Protein AF-A9L136-F1 (afdb_monomer)

Foldseek 3Di:
DFPLVLVLCCQVVVKWKWDDPDVQKTKTKTWDPDDDPAAQEDPVRCVVVVRPDSTWIWIFMWGQDPVGIDTDCVVPVDTDTHHDDPVRRPDPDMDID

Nearest PDB structures (foldseek):
  6rxt-assembly1_UQ  TM=4.236E-01  e=3.751E+00  Thermochaetoides thermophila
  3mlq-assembly2_B  TM=2.245E-01  e=7.649E+00  Thermus aquaticus

Organism: Shewanella baltica (strain OS195) (NCBI:txid399599)

Secondary structure (DSSP, 8-state):
--HHHHHHHHHHHT-EEEEEEETTEEEEEEEE-S--SS-SB-HHHHHHTT-----EEEEEEEEEETTEEEE-TTT-SSPEEP-B-HHHHT----EE-

Solvent-accessible surface area (backbone atoms only — not comparable to full-atom values): 5699 Å² total; per-residue (Å²): 134,51,41,63,57,54,50,47,48,16,57,76,69,72,27,38,37,34,37,71,78,51,95,54,32,26,35,42,37,34,60,47,91,70,98,62,99,62,60,19,55,50,70,67,58,29,64,76,68,70,51,82,74,79,60,32,32,36,32,44,54,24,41,52,54,100,92,46,78,42,75,44,50,93,82,42,90,62,78,39,82,40,70,64,48,77,70,53,51,69,43,85,68,64,47,82,87

Mean predicted aligned error: 6.93 Å

Structure (mmCIF, N/CA/C/O backbone):
data_AF-A9L136-F1
#
_entry.id   AF-A9L136-F1
#
loop_
_atom_site.group_PDB
_at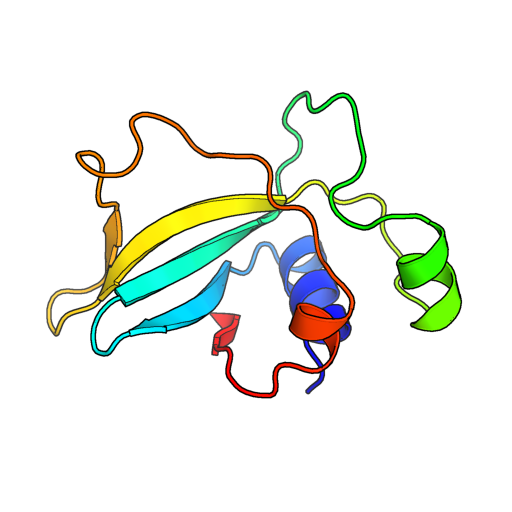om_site.id
_atom_site.type_symbol
_atom_site.label_atom_id
_atom_site.label_alt_id
_atom_site.label_comp_id
_atom_site.label_asym_id
_atom_site.label_entity_id
_atom_site.label_seq_id
_atom_site.pdbx_PDB_ins_code
_atom_site.Cartn_x
_atom_site.Cartn_y
_atom_site.Cartn_z
_atom_site.occupancy
_atom_site.B_iso_or_equiv
_atom_site.auth_seq_id
_atom_site.auth_comp_id
_atom_site.auth_asym_id
_atom_site.auth_atom_id
_atom_site.pdbx_PDB_model_num
ATOM 1 N N . MET A 1 1 ? -9.224 -0.493 -13.725 1.00 72.94 1 MET A N 1
ATOM 2 C CA . MET A 1 1 ? -7.788 -0.126 -13.700 1.00 72.94 1 MET A CA 1
ATOM 3 C C . MET A 1 1 ? -7.023 -1.277 -13.049 1.00 72.94 1 MET A C 1
ATOM 5 O O . MET A 1 1 ? -7.667 -2.027 -12.326 1.00 72.94 1 MET A O 1
ATOM 9 N N . LYS A 1 2 ? -5.721 -1.465 -13.318 1.00 78.94 2 LYS A N 1
ATOM 10 C CA . LYS A 1 2 ? -4.872 -2.434 -12.584 1.00 78.94 2 LYS A CA 1
ATOM 11 C C . LYS A 1 2 ? -4.072 -1.738 -11.476 1.00 78.94 2 LYS A C 1
ATOM 13 O O . LYS A 1 2 ? -3.732 -0.564 -11.635 1.00 78.94 2 LYS A O 1
ATOM 18 N N . LEU A 1 3 ? -3.736 -2.444 -10.391 1.00 79.56 3 LEU A N 1
ATOM 19 C CA . LEU A 1 3 ? -3.042 -1.855 -9.236 1.00 79.56 3 LEU A CA 1
ATOM 20 C C . LEU A 1 3 ? -1.741 -1.113 -9.612 1.00 79.56 3 LEU A C 1
ATOM 22 O O . LEU A 1 3 ? -1.561 0.006 -9.141 1.00 79.56 3 LEU A O 1
ATOM 26 N N . PRO A 1 4 ? -0.885 -1.610 -10.527 1.00 77.44 4 PRO A N 1
ATOM 27 C CA . PRO A 1 4 ? 0.279 -0.851 -10.988 1.00 77.44 4 PRO A CA 1
ATOM 28 C C . PRO A 1 4 ? -0.030 0.528 -11.581 1.00 77.44 4 PRO A C 1
ATOM 30 O O . PRO A 1 4 ? 0.679 1.495 -11.315 1.00 77.44 4 PRO A O 1
ATOM 33 N N . GLN A 1 5 ? -1.113 0.638 -12.355 1.00 77.88 5 GLN A N 1
ATOM 34 C CA . GLN A 1 5 ? -1.544 1.910 -12.940 1.00 77.88 5 GLN A CA 1
ATOM 35 C C . GLN A 1 5 ? -2.033 2.859 -11.843 1.00 77.88 5 GLN A C 1
ATOM 37 O O . GLN A 1 5 ? -1.688 4.035 -11.843 1.00 77.88 5 GLN A O 1
ATOM 42 N N . ALA A 1 6 ? -2.771 2.325 -10.867 1.00 81.31 6 ALA A N 1
ATOM 43 C CA . ALA A 1 6 ? -3.223 3.078 -9.703 1.00 81.31 6 ALA A CA 1
ATOM 44 C C . ALA A 1 6 ? -2.051 3.617 -8.871 1.00 81.31 6 ALA A C 1
ATOM 46 O O . ALA A 1 6 ? -2.068 4.775 -8.464 1.00 81.31 6 ALA A O 1
ATOM 47 N N . LEU A 1 7 ? -1.018 2.799 -8.656 1.00 77.94 7 LEU A N 1
ATOM 48 C CA . LEU A 1 7 ? 0.189 3.186 -7.925 1.00 77.94 7 LEU A CA 1
ATOM 49 C C . LEU A 1 7 ? 1.015 4.227 -8.687 1.00 77.94 7 LEU A C 1
ATOM 51 O O . LEU A 1 7 ? 1.472 5.192 -8.082 1.00 77.94 7 LEU A O 1
ATOM 55 N N . SER A 1 8 ? 1.150 4.086 -10.008 1.00 76.75 8 SER A N 1
ATOM 56 C CA . SER A 1 8 ? 1.819 5.083 -10.855 1.00 76.75 8 SER A CA 1
ATOM 57 C C . SER A 1 8 ? 1.085 6.433 -10.837 1.00 76.75 8 SER A C 1
ATOM 59 O O . SER A 1 8 ? 1.707 7.489 -10.686 1.00 76.75 8 SER A O 1
ATOM 61 N N . MET A 1 9 ? -0.252 6.413 -10.887 1.00 77.12 9 MET A N 1
ATOM 62 C CA . MET A 1 9 ? -1.072 7.614 -10.705 1.00 77.12 9 MET A CA 1
ATOM 63 C C . MET A 1 9 ? -0.910 8.203 -9.302 1.00 77.12 9 MET A C 1
ATOM 65 O O . MET A 1 9 ? -0.781 9.418 -9.161 1.00 77.12 9 MET A O 1
ATOM 69 N N . ALA A 1 10 ? -0.875 7.361 -8.267 1.00 77.56 10 ALA A N 1
ATOM 70 C CA . ALA A 1 10 ? -0.675 7.799 -6.891 1.00 77.56 10 ALA A CA 1
ATOM 71 C C . ALA A 1 10 ? 0.688 8.456 -6.671 1.00 77.56 10 ALA A C 1
ATOM 73 O O . ALA A 1 10 ? 0.762 9.485 -6.001 1.00 77.56 10 ALA A O 1
ATOM 74 N N . ALA A 1 11 ? 1.745 7.929 -7.284 1.00 74.25 11 ALA A N 1
ATOM 75 C CA . ALA A 1 11 ? 3.063 8.546 -7.257 1.00 74.25 11 ALA A CA 1
ATOM 76 C C . ALA A 1 11 ? 3.092 9.898 -7.986 1.00 74.25 11 ALA A C 1
ATOM 78 O O . ALA A 1 11 ? 3.599 10.884 -7.452 1.00 74.25 11 ALA A O 1
ATOM 79 N N . THR A 1 12 ? 2.484 9.967 -9.172 1.00 77.81 12 THR A N 1
ATOM 80 C CA . THR A 1 12 ? 2.498 11.171 -10.019 1.00 77.81 12 THR A CA 1
ATOM 81 C C . THR A 1 12 ? 1.653 12.304 -9.431 1.00 77.81 12 THR A C 1
ATOM 83 O O . THR A 1 12 ? 2.055 13.467 -9.447 1.00 77.81 12 THR A O 1
ATOM 86 N N . HIS A 1 13 ? 0.486 11.973 -8.876 1.00 77.69 13 HIS A N 1
ATOM 87 C CA . HIS A 1 13 ? -0.515 12.942 -8.419 1.00 77.69 13 HIS A CA 1
ATOM 88 C C . HIS A 1 13 ? -0.636 13.037 -6.891 1.00 77.69 13 HIS A C 1
ATOM 90 O O . HIS A 1 13 ? -1.520 13.728 -6.392 1.00 77.69 13 HIS A O 1
ATOM 96 N N . LYS A 1 14 ? 0.255 12.374 -6.138 1.00 71.62 14 LYS A N 1
ATOM 97 C CA . LYS A 1 14 ? 0.226 12.290 -4.663 1.00 71.62 14 LYS A CA 1
ATOM 98 C C . LYS A 1 14 ? -1.104 11.756 -4.106 1.00 71.62 14 LYS A C 1
ATOM 100 O O . LYS A 1 14 ? -1.554 12.188 -3.044 1.00 71.62 14 LYS A O 1
ATOM 105 N N . LEU A 1 15 ? -1.723 10.822 -4.825 1.00 76.94 15 LEU A N 1
ATOM 106 C CA . LEU A 1 15 ? -2.968 10.174 -4.403 1.00 76.94 15 LEU A CA 1
ATOM 107 C C . LEU A 1 15 ? -2.683 9.090 -3.362 1.00 76.94 15 LEU A C 1
ATOM 109 O O . LEU A 1 15 ? -1.550 8.644 -3.168 1.00 76.94 15 LEU A O 1
ATOM 113 N N . THR A 1 16 ? -3.737 8.659 -2.683 1.00 79.75 16 THR A N 1
ATOM 114 C CA . THR A 1 16 ? -3.717 7.532 -1.756 1.00 79.75 16 THR A CA 1
ATOM 115 C C . THR A 1 16 ? -4.409 6.331 -2.380 1.00 79.75 16 THR A C 1
ATOM 117 O O . THR A 1 16 ? -5.516 6.447 -2.900 1.00 79.75 16 THR A O 1
ATOM 120 N N . VAL A 1 17 ? -3.804 5.151 -2.261 1.00 84.31 17 VAL A N 1
ATOM 121 C CA . VAL A 1 17 ? -4.477 3.893 -2.600 1.00 84.31 17 VAL A CA 1
ATOM 122 C C . VAL A 1 17 ? -4.957 3.227 -1.313 1.00 84.31 17 VAL A C 1
ATOM 124 O O . VAL A 1 17 ? -4.214 3.153 -0.338 1.00 84.31 17 VAL A O 1
ATOM 127 N N . LEU A 1 18 ? -6.206 2.764 -1.290 1.00 82.56 18 LEU A N 1
ATOM 128 C CA . LEU A 1 18 ? -6.771 1.966 -0.205 1.00 82.56 18 LEU A CA 1
ATOM 129 C C . LEU A 1 18 ? -6.962 0.526 -0.673 1.00 82.56 18 LEU A C 1
ATOM 131 O O . LEU A 1 18 ? -7.732 0.274 -1.601 1.00 82.56 18 LEU A O 1
ATOM 135 N N . LEU A 1 19 ? -6.307 -0.414 0.001 1.00 82.69 19 LEU A N 1
ATOM 136 C CA . LEU A 1 19 ? -6.507 -1.846 -0.216 1.00 82.69 19 LEU A CA 1
ATOM 137 C C . LEU A 1 19 ? -7.423 -2.393 0.891 1.00 82.69 19 LEU A C 1
ATOM 139 O O . LEU A 1 19 ? -7.062 -2.285 2.064 1.00 82.69 19 LEU A O 1
ATOM 143 N N . PRO A 1 20 ? -8.604 -2.948 0.581 1.00 78.25 20 PRO A N 1
ATOM 144 C CA . PRO A 1 20 ? -9.476 -3.550 1.582 1.00 78.25 20 PRO A CA 1
ATOM 145 C C . PRO A 1 20 ? -8.823 -4.808 2.171 1.00 78.25 20 PRO A C 1
ATOM 147 O O . PRO A 1 20 ? -8.392 -5.688 1.432 1.00 78.25 20 PRO A O 1
ATOM 150 N N . ILE A 1 21 ? -8.778 -4.902 3.503 1.00 77.44 21 ILE A N 1
ATOM 151 C CA . ILE A 1 21 ? -8.302 -6.103 4.217 1.00 77.44 21 ILE A CA 1
ATOM 152 C C . ILE A 1 21 ? -9.495 -6.892 4.764 1.00 77.44 21 ILE A C 1
ATOM 154 O O . ILE A 1 21 ? -9.581 -8.107 4.629 1.00 77.44 21 ILE A O 1
ATOM 158 N N . LYS A 1 22 ? -10.421 -6.177 5.410 1.00 74.19 22 LYS A N 1
ATOM 159 C CA . LYS A 1 22 ? -11.679 -6.684 5.969 1.00 74.19 22 LYS A CA 1
ATOM 160 C C . LYS A 1 22 ? -12.691 -5.541 6.021 1.00 74.19 22 LYS A C 1
ATOM 162 O O . LYS A 1 22 ? -12.320 -4.379 5.871 1.00 74.19 22 LYS A O 1
ATOM 167 N N . MET A 1 23 ? -13.966 -5.845 6.246 1.00 76.19 23 MET A N 1
ATOM 168 C CA . MET A 1 23 ? -15.020 -4.826 6.271 1.00 76.19 23 MET A CA 1
ATOM 169 C C . MET A 1 23 ? -14.701 -3.711 7.283 1.00 76.19 23 MET A C 1
ATOM 171 O O . MET A 1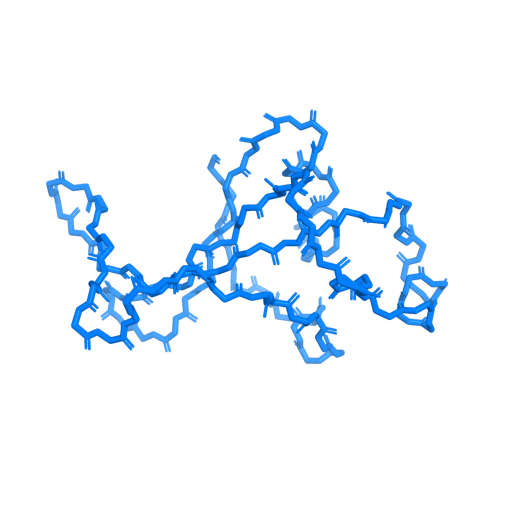 23 ? -14.507 -3.990 8.463 1.00 76.19 23 MET A O 1
ATOM 175 N N . GLY A 1 24 ? -14.615 -2.465 6.804 1.00 70.50 24 GLY A N 1
ATOM 176 C CA . GLY A 1 24 ? -14.270 -1.283 7.608 1.00 70.50 24 GLY A CA 1
ATOM 177 C C . GLY A 1 24 ? -12.769 -1.009 7.785 1.00 70.50 24 GLY A C 1
ATOM 178 O O . GLY A 1 24 ? -12.419 0.038 8.323 1.00 70.50 24 GLY A O 1
ATOM 179 N N . PHE A 1 25 ? -11.876 -1.889 7.309 1.00 77.25 25 PHE A N 1
ATOM 180 C CA . PHE A 1 25 ? -10.424 -1.760 7.486 1.00 77.25 25 PHE A CA 1
ATOM 181 C C . PHE A 1 25 ? -9.667 -1.859 6.161 1.00 77.25 25 PHE A C 1
ATOM 183 O O . PHE A 1 25 ? -9.862 -2.787 5.369 1.00 77.25 25 PHE A O 1
ATOM 190 N N . PHE A 1 26 ? -8.740 -0.928 5.962 1.00 81.94 26 PHE A N 1
ATOM 191 C CA . PHE A 1 26 ? -7.983 -0.780 4.725 1.00 81.94 26 PHE A CA 1
ATOM 192 C C . PHE A 1 26 ? -6.492 -0.595 5.014 1.00 81.94 26 PHE A C 1
ATOM 194 O O . PHE A 1 26 ? -6.126 -0.035 6.045 1.00 81.94 26 PHE A O 1
ATOM 201 N N . LEU A 1 27 ? -5.627 -1.004 4.087 1.00 80.50 27 LEU A N 1
ATOM 202 C CA . LEU A 1 27 ? -4.255 -0.506 4.013 1.00 80.50 27 LEU A CA 1
ATOM 203 C C . LEU A 1 27 ? -4.266 0.786 3.206 1.00 80.50 27 LEU A C 1
ATOM 205 O O . LEU A 1 27 ? -4.580 0.766 2.018 1.00 80.50 27 LEU A O 1
ATOM 209 N N . ILE A 1 28 ? -3.906 1.900 3.839 1.00 81.62 28 ILE A N 1
ATOM 210 C CA . ILE A 1 28 ? -3.476 3.089 3.104 1.00 81.62 28 ILE A CA 1
ATOM 211 C C . ILE A 1 28 ? -2.101 2.801 2.535 1.00 81.62 28 ILE A C 1
ATOM 213 O O . ILE A 1 28 ? -1.215 2.434 3.293 1.00 81.62 28 ILE A O 1
ATOM 217 N N . VAL A 1 29 ? -1.924 3.043 1.244 1.00 79.44 29 VAL A N 1
ATOM 218 C CA . VAL A 1 29 ? -0.643 3.050 0.547 1.00 79.44 29 VAL A CA 1
ATOM 219 C C . VAL A 1 29 ? -0.416 4.458 0.003 1.00 79.44 29 VAL A C 1
ATOM 221 O O . VAL A 1 29 ? -1.259 4.993 -0.723 1.00 79.44 29 VAL A O 1
ATOM 224 N N . ARG A 1 30 ? 0.716 5.072 0.359 1.00 76.19 30 ARG A N 1
ATOM 225 C CA . ARG A 1 30 ? 1.108 6.404 -0.129 1.00 76.19 30 ARG A CA 1
ATOM 226 C C . ARG A 1 30 ? 2.530 6.388 -0.676 1.00 76.19 30 ARG A C 1
ATOM 228 O O . ARG A 1 30 ? 3.390 5.714 -0.113 1.00 76.19 30 ARG A O 1
ATOM 235 N N . SER A 1 31 ? 2.764 7.136 -1.754 1.00 75.19 31 SER A N 1
ATOM 236 C CA . SER A 1 31 ? 4.119 7.375 -2.261 1.00 75.19 31 SER A CA 1
ATOM 237 C C . SER A 1 31 ? 4.885 8.266 -1.283 1.00 75.19 31 SER A C 1
ATOM 239 O O . SER A 1 31 ? 4.335 9.220 -0.724 1.00 75.19 31 SER A O 1
ATOM 241 N N . THR A 1 32 ? 6.154 7.948 -1.063 1.00 73.56 32 THR A N 1
ATOM 242 C CA . THR A 1 32 ? 7.033 8.665 -0.147 1.00 73.56 32 THR A CA 1
ATOM 243 C C . THR A 1 32 ? 8.434 8.805 -0.723 1.00 73.56 32 THR A C 1
ATOM 245 O O . THR A 1 32 ? 8.910 7.971 -1.487 1.00 73.56 32 THR A O 1
ATOM 248 N N . LYS A 1 33 ? 9.108 9.890 -0.334 1.00 65.75 33 LYS A N 1
ATOM 249 C CA . LYS A 1 33 ? 10.514 10.162 -0.673 1.00 65.75 33 LYS A CA 1
ATOM 250 C C . LYS A 1 33 ? 11.473 9.807 0.476 1.00 65.75 33 LYS A C 1
ATOM 252 O O . LYS A 1 33 ? 12.634 10.198 0.436 1.00 65.75 33 LYS A O 1
ATOM 257 N N . GLY A 1 34 ? 10.973 9.148 1.528 1.00 62.09 34 GLY A N 1
ATOM 258 C CA . GLY A 1 34 ? 11.739 8.806 2.732 1.00 62.09 34 GLY A CA 1
ATOM 259 C C . GLY A 1 34 ? 12.850 7.772 2.488 1.00 62.09 34 GLY A C 1
ATOM 260 O O . GLY A 1 34 ? 12.822 7.084 1.475 1.00 62.09 34 GLY A O 1
ATOM 261 N N . PRO A 1 35 ? 13.836 7.645 3.394 1.00 54.53 35 PRO A N 1
ATOM 262 C CA . PRO A 1 35 ? 14.999 6.787 3.196 1.00 54.53 35 PRO A CA 1
ATOM 263 C C . PRO A 1 35 ? 14.641 5.314 3.424 1.00 54.53 35 PRO A C 1
ATOM 265 O O . PRO A 1 35 ? 14.764 4.804 4.537 1.00 54.53 35 PRO A O 1
ATOM 268 N N . TYR A 1 36 ? 14.222 4.613 2.373 1.00 63.31 36 TYR A N 1
ATOM 269 C CA . TYR A 1 36 ? 14.170 3.153 2.382 1.00 63.31 36 TYR A CA 1
ATOM 270 C C . TYR A 1 36 ? 15.276 2.605 1.481 1.00 63.31 36 TYR A C 1
ATOM 272 O O . TYR A 1 36 ? 15.499 3.074 0.370 1.00 63.31 36 TYR A O 1
ATOM 280 N N . SER A 1 37 ? 16.011 1.612 1.978 1.00 57.25 37 SER A N 1
ATOM 281 C CA . SER A 1 37 ? 17.197 1.054 1.313 1.00 57.25 37 SER A CA 1
ATOM 282 C C . SER A 1 37 ? 16.874 0.165 0.105 1.00 57.25 37 SER A C 1
ATOM 284 O O . SER A 1 37 ? 17.787 -0.304 -0.572 1.00 57.25 37 SER A O 1
ATOM 286 N N . LYS A 1 38 ? 15.588 -0.098 -0.159 1.00 64.00 38 LYS A N 1
ATOM 287 C CA . LYS A 1 38 ? 15.097 -0.996 -1.211 1.00 64.00 38 LYS A CA 1
ATOM 288 C C . LYS A 1 38 ? 13.866 -0.395 -1.898 1.00 64.00 38 LYS A C 1
ATOM 290 O O . LYS A 1 38 ? 13.110 0.307 -1.231 1.00 64.00 38 LYS A O 1
ATOM 295 N N . PRO A 1 39 ? 13.625 -0.683 -3.188 1.00 68.62 39 PRO A N 1
ATOM 296 C CA . PRO A 1 39 ? 12.396 -0.277 -3.864 1.00 68.62 39 PRO A CA 1
ATOM 297 C C . PRO A 1 39 ? 11.183 -1.069 -3.346 1.00 68.62 39 PRO A C 1
ATOM 299 O O . PRO A 1 39 ? 11.301 -2.239 -2.984 1.00 68.62 39 PRO A O 1
ATOM 302 N N . SER A 1 40 ? 10.006 -0.435 -3.341 1.00 76.75 40 SER A N 1
ATOM 303 C CA . SER A 1 40 ? 8.736 -1.061 -2.933 1.00 76.75 40 SER A CA 1
ATOM 304 C C . SER A 1 40 ? 8.167 -2.035 -3.965 1.00 76.75 40 SER A C 1
ATOM 306 O O . SER A 1 40 ? 7.335 -2.871 -3.633 1.00 76.75 40 SER A O 1
ATOM 308 N N . ILE A 1 41 ? 8.611 -1.961 -5.215 1.00 78.56 41 ILE A N 1
ATOM 309 C CA . ILE A 1 41 ? 8.286 -2.936 -6.258 1.00 78.56 41 ILE A CA 1
ATOM 310 C C . I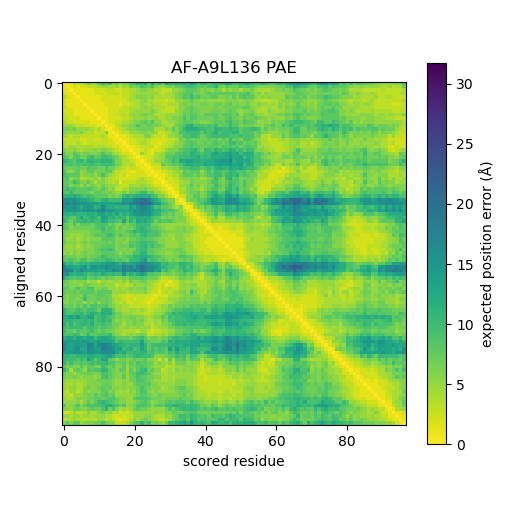LE A 1 41 ? 9.614 -3.509 -6.739 1.00 78.56 41 ILE A C 1
ATOM 312 O O . ILE A 1 41 ? 10.543 -2.754 -7.026 1.00 78.56 41 ILE A O 1
ATOM 316 N N . ASN A 1 42 ? 9.747 -4.836 -6.782 1.00 79.25 42 ASN A N 1
ATOM 317 C CA . ASN A 1 42 ? 10.984 -5.445 -7.264 1.00 79.25 42 ASN A CA 1
ATOM 318 C C . ASN A 1 42 ? 11.136 -5.252 -8.790 1.00 79.25 42 ASN A C 1
ATOM 320 O O . ASN A 1 42 ? 10.160 -5.032 -9.510 1.00 79.25 42 ASN A O 1
ATOM 324 N N . ALA A 1 43 ? 12.372 -5.332 -9.290 1.00 80.81 43 ALA A N 1
ATOM 325 C CA . ALA A 1 43 ? 12.672 -5.066 -10.700 1.00 80.81 43 ALA A CA 1
ATOM 326 C C . ALA A 1 43 ? 11.995 -6.051 -11.669 1.00 80.81 43 ALA A C 1
ATOM 328 O O . ALA A 1 43 ? 11.617 -5.665 -12.772 1.00 80.81 43 ALA A O 1
ATOM 329 N N . GLU A 1 44 ? 11.805 -7.305 -11.257 1.00 85.88 44 GLU A N 1
ATOM 330 C CA . GLU A 1 44 ? 11.149 -8.331 -12.070 1.00 85.88 44 GLU A CA 1
ATOM 331 C C . GLU A 1 44 ? 9.683 -7.976 -12.346 1.00 85.88 44 GLU A C 1
ATOM 333 O O . GLU A 1 44 ? 9.249 -7.969 -13.499 1.00 85.88 44 GLU A O 1
ATOM 338 N N . LEU A 1 45 ? 8.937 -7.596 -11.306 1.00 82.06 45 LEU A N 1
ATOM 339 C CA . LEU A 1 45 ? 7.548 -7.160 -11.424 1.00 82.06 45 LEU A CA 1
ATOM 340 C C . LEU A 1 45 ? 7.442 -5.835 -12.188 1.00 82.06 45 LEU A C 1
ATOM 342 O O . LEU A 1 45 ? 6.550 -5.691 -13.023 1.00 82.06 45 LEU A O 1
ATOM 346 N N . MET A 1 46 ? 8.363 -4.889 -11.965 1.00 79.31 46 MET A N 1
ATOM 347 C CA . MET A 1 46 ? 8.392 -3.641 -12.738 1.00 79.31 46 MET A CA 1
ATOM 348 C C . MET A 1 46 ? 8.547 -3.908 -14.238 1.00 79.31 46 MET A C 1
ATOM 350 O O . MET A 1 46 ? 7.762 -3.388 -15.030 1.00 79.31 46 MET A O 1
ATOM 354 N N . ASN A 1 47 ? 9.487 -4.775 -14.625 1.00 83.75 47 ASN A N 1
ATOM 355 C CA . ASN A 1 47 ? 9.704 -5.146 -16.023 1.00 83.75 47 ASN A CA 1
ATOM 356 C C . ASN A 1 47 ? 8.502 -5.899 -16.610 1.00 83.75 47 ASN A C 1
ATOM 358 O O . ASN A 1 47 ? 8.027 -5.560 -17.693 1.00 83.75 47 ASN A O 1
ATOM 362 N N . LYS A 1 48 ? 7.970 -6.891 -15.883 1.00 87.50 48 LYS A N 1
ATOM 363 C CA . LYS A 1 48 ? 6.841 -7.724 -16.329 1.00 87.50 48 LYS A CA 1
ATOM 364 C C . LYS A 1 48 ? 5.569 -6.913 -16.578 1.00 87.50 48 LYS A C 1
ATOM 366 O O . LYS A 1 48 ? 4.833 -7.201 -17.519 1.00 87.50 48 LYS A O 1
ATOM 371 N N . TYR A 1 49 ? 5.312 -5.906 -15.746 1.00 81.25 49 TYR A N 1
ATOM 372 C CA . TYR A 1 49 ? 4.089 -5.102 -15.798 1.00 81.25 49 TYR A CA 1
ATOM 373 C C . TYR A 1 49 ? 4.302 -3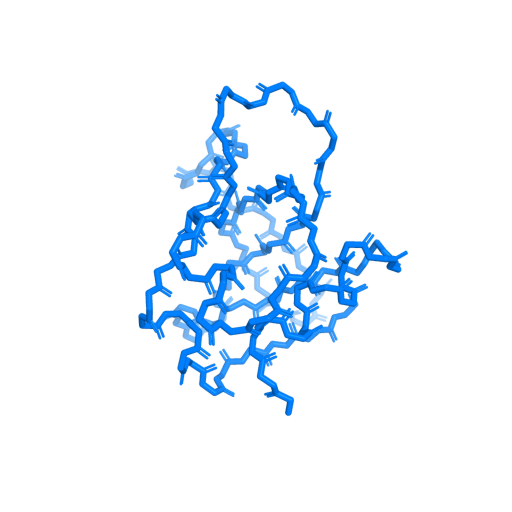.681 -16.334 1.00 81.25 49 TYR A C 1
ATOM 375 O O . TYR A 1 49 ? 3.382 -2.869 -16.250 1.00 81.25 49 TYR A O 1
ATOM 383 N N . GLN A 1 50 ? 5.480 -3.398 -16.907 1.00 79.31 50 GLN A N 1
ATOM 384 C CA . GLN A 1 50 ? 5.850 -2.102 -17.494 1.00 79.31 50 GLN A CA 1
ATOM 385 C C . GLN A 1 50 ? 5.591 -0.920 -16.542 1.00 79.31 50 GLN A C 1
ATOM 387 O O . GLN A 1 50 ? 5.027 0.108 -16.917 1.00 79.31 50 GLN A O 1
ATOM 392 N N . ILE A 1 51 ? 5.966 -1.093 -15.274 1.00 72.50 51 ILE A N 1
ATOM 393 C CA . ILE A 1 51 ? 5.772 -0.087 -14.229 1.00 72.50 51 ILE A CA 1
ATOM 394 C C . ILE A 1 51 ? 6.961 0.868 -14.258 1.00 72.50 51 ILE A C 1
ATOM 396 O O . ILE A 1 51 ? 8.077 0.490 -13.912 1.00 72.50 51 ILE A O 1
ATOM 400 N N . ASN A 1 52 ? 6.713 2.116 -14.649 1.00 66.81 52 ASN A N 1
ATOM 401 C CA . ASN A 1 52 ? 7.733 3.158 -14.673 1.00 66.81 52 ASN A CA 1
ATOM 402 C C . ASN A 1 52 ? 7.737 3.905 -13.331 1.00 66.81 52 ASN A C 1
ATOM 404 O O . ASN A 1 52 ? 6.824 4.683 -13.063 1.00 66.81 52 ASN A O 1
ATOM 408 N N . GLY A 1 53 ? 8.752 3.668 -12.495 1.00 62.94 53 GLY A N 1
ATOM 409 C CA . GLY A 1 53 ? 8.983 4.430 -11.262 1.00 62.94 53 GLY A CA 1
ATOM 410 C C . GLY A 1 53 ? 9.658 3.616 -10.157 1.00 62.94 53 GLY A C 1
ATOM 411 O O . GLY A 1 53 ? 9.273 2.483 -9.893 1.00 62.94 53 GLY A O 1
ATOM 412 N N . PHE A 1 54 ? 10.646 4.211 -9.480 1.00 63.62 54 PHE A N 1
ATOM 413 C CA . PHE A 1 54 ? 11.297 3.648 -8.283 1.00 63.62 54 PHE A CA 1
ATOM 414 C C . PHE A 1 54 ? 10.628 4.127 -6.987 1.00 63.62 54 PHE A C 1
ATOM 416 O O . PHE A 1 54 ? 11.289 4.281 -5.958 1.00 63.62 54 PHE A O 1
ATOM 423 N N . ASP A 1 55 ? 9.333 4.435 -7.036 1.00 66.50 55 ASP A N 1
ATOM 424 C CA . ASP A 1 55 ? 8.666 5.053 -5.901 1.00 66.50 55 ASP A CA 1
ATOM 425 C C . ASP A 1 55 ? 8.627 4.110 -4.702 1.00 66.50 55 ASP A C 1
ATOM 427 O O . ASP A 1 55 ? 8.304 2.921 -4.794 1.00 66.50 55 ASP A O 1
ATOM 431 N N . MET A 1 56 ? 8.986 4.670 -3.553 1.00 73.62 56 MET A N 1
ATOM 432 C CA . MET A 1 56 ? 8.829 4.000 -2.278 1.00 73.62 56 MET A CA 1
ATOM 433 C C . MET A 1 56 ? 7.399 4.226 -1.817 1.00 73.62 56 MET A C 1
ATOM 435 O O . MET A 1 56 ? 6.866 5.335 -1.892 1.00 73.62 56 MET A O 1
ATOM 439 N N . PHE A 1 57 ? 6.780 3.162 -1.334 1.00 75.12 57 PHE A N 1
ATOM 440 C CA . PHE A 1 57 ? 5.442 3.189 -0.787 1.00 75.12 57 PHE A CA 1
ATOM 441 C C . PHE A 1 57 ? 5.490 2.786 0.672 1.00 75.12 57 PHE A C 1
ATOM 443 O O . PHE A 1 57 ? 6.133 1.808 1.059 1.00 75.12 57 PHE A O 1
ATOM 450 N N . GLU A 1 58 ? 4.768 3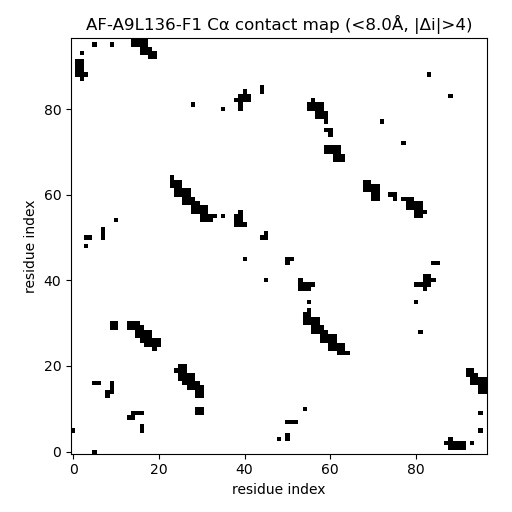.543 1.477 1.00 78.12 58 GLU A N 1
ATOM 451 C CA . GLU A 1 58 ? 4.562 3.222 2.876 1.00 78.12 58 GLU A CA 1
ATOM 452 C C . GLU A 1 58 ? 3.092 2.923 3.136 1.00 78.12 58 GLU A C 1
ATOM 454 O O . GLU A 1 58 ? 2.205 3.496 2.487 1.00 78.12 58 GLU A O 1
ATOM 459 N N . CYS A 1 59 ? 2.845 2.018 4.082 1.00 81.06 59 CYS A N 1
ATOM 460 C CA . CYS A 1 59 ? 1.507 1.584 4.426 1.00 81.06 59 CYS A CA 1
ATOM 461 C C . CYS A 1 59 ? 1.157 1.728 5.904 1.00 81.06 59 CYS A C 1
ATOM 463 O O . CYS A 1 59 ? 2.023 1.733 6.783 1.00 81.06 59 CYS A O 1
ATOM 465 N N . ASN A 1 60 ? -0.146 1.877 6.148 1.00 82.31 60 ASN A N 1
ATOM 466 C CA . ASN A 1 60 ? -0.747 1.813 7.472 1.00 82.31 60 ASN A CA 1
ATOM 467 C C . ASN A 1 60 ? -2.131 1.181 7.418 1.00 82.31 60 ASN A C 1
ATOM 469 O O . ASN A 1 60 ? -2.892 1.429 6.479 1.00 82.31 60 ASN A O 1
ATOM 473 N N . VAL A 1 61 ? -2.487 0.446 8.468 1.00 84.50 61 VAL A N 1
ATOM 474 C CA . VAL A 1 61 ? -3.872 0.012 8.659 1.00 84.50 61 VAL A CA 1
ATOM 475 C C . VAL A 1 61 ? -4.709 1.205 9.105 1.00 84.50 61 VAL A C 1
ATOM 477 O O . VAL A 1 61 ? -4.379 1.908 10.066 1.00 84.50 61 VAL A O 1
ATOM 480 N N . VAL A 1 62 ? -5.817 1.426 8.410 1.00 86.00 62 VAL A N 1
ATOM 481 C CA . VAL A 1 62 ? -6.807 2.434 8.766 1.00 86.00 62 VAL A CA 1
ATOM 482 C C . VAL A 1 62 ? -8.182 1.820 8.926 1.00 86.00 62 VAL A C 1
ATOM 484 O O . VAL A 1 62 ? -8.566 0.910 8.194 1.00 86.00 62 VAL A O 1
ATOM 487 N N . GLU A 1 63 ? -8.931 2.366 9.870 1.00 85.75 63 GLU A N 1
ATOM 488 C CA . GLU A 1 63 ? -10.369 2.181 9.968 1.00 85.75 63 GLU A CA 1
ATOM 489 C C . GLU A 1 63 ? -11.053 3.295 9.170 1.00 85.75 63 GLU A C 1
ATOM 491 O O . GLU A 1 63 ? -10.703 4.474 9.308 1.00 85.75 63 GLU A O 1
ATOM 496 N N . VAL A 1 64 ? -12.018 2.934 8.326 1.00 81.69 64 VAL A N 1
ATOM 497 C CA . VAL A 1 64 ? -12.837 3.889 7.572 1.00 81.69 64 VAL A CA 1
ATOM 498 C C . VAL A 1 64 ? -14.273 3.779 8.057 1.00 81.69 64 VAL A C 1
ATOM 500 O O . VAL A 1 64 ? -14.876 2.709 8.010 1.00 81.69 64 VAL A O 1
ATOM 503 N N . ASN A 1 65 ? -14.825 4.900 8.509 1.00 82.38 65 ASN A N 1
ATOM 504 C CA . ASN A 1 65 ? -16.205 5.006 8.960 1.00 82.38 65 ASN A CA 1
ATOM 505 C C . ASN A 1 65 ? -16.868 6.268 8.381 1.00 82.38 65 ASN A C 1
ATOM 507 O O . ASN A 1 65 ? -16.258 7.028 7.630 1.00 82.38 65 ASN A O 1
ATOM 511 N N . LEU A 1 66 ? -18.128 6.513 8.751 1.00 81.69 66 LEU A N 1
ATOM 512 C CA . LEU A 1 66 ? -18.906 7.665 8.270 1.00 81.69 66 LEU A CA 1
ATOM 513 C C . LEU A 1 66 ? -18.288 9.032 8.622 1.00 81.69 66 LEU A C 1
ATOM 515 O O . LEU A 1 66 ? -18.644 10.035 8.016 1.00 81.69 66 LEU A O 1
ATOM 519 N N . LYS A 1 67 ? -17.370 9.089 9.595 1.00 82.44 67 LYS A N 1
ATOM 520 C CA . LYS A 1 67 ? -16.669 10.312 10.013 1.00 82.44 67 LYS A CA 1
ATOM 521 C C . LYS A 1 67 ? -15.329 10.506 9.291 1.00 82.44 67 LYS A C 1
ATOM 523 O O . LYS A 1 67 ? -14.658 11.507 9.528 1.00 82.44 67 LYS A O 1
ATOM 528 N N . GLY A 1 68 ? -14.927 9.567 8.432 1.00 79.38 68 GLY A N 1
ATOM 529 C CA . GLY A 1 68 ? -13.679 9.605 7.674 1.00 79.38 68 GLY A CA 1
ATOM 530 C C . GLY A 1 68 ? -12.749 8.433 7.991 1.00 79.38 68 GLY A C 1
ATOM 531 O O . GLY A 1 68 ? -13.187 7.340 8.343 1.00 79.38 68 GLY A O 1
ATOM 532 N N . ARG A 1 69 ? -11.439 8.657 7.831 1.00 85.12 69 ARG A N 1
ATOM 533 C CA . ARG A 1 69 ? -10.394 7.634 8.007 1.00 85.12 69 ARG A CA 1
ATOM 534 C C . ARG A 1 69 ? -9.559 7.888 9.260 1.00 85.12 69 ARG A C 1
ATOM 536 O O . ARG A 1 69 ? -9.120 9.016 9.485 1.00 85.12 69 ARG A O 1
ATOM 543 N N . LYS A 1 70 ? -9.277 6.838 10.034 1.00 85.75 70 LYS A N 1
ATOM 544 C CA . LYS A 1 70 ? -8.434 6.881 11.238 1.00 85.75 70 LYS A CA 1
ATOM 545 C C . LYS A 1 70 ? -7.315 5.845 11.141 1.00 85.75 70 LYS A C 1
ATOM 547 O O . LYS A 1 70 ? -7.582 4.663 10.962 1.00 85.75 70 LYS A O 1
ATOM 552 N N . VAL A 1 71 ? -6.064 6.284 11.294 1.00 84.12 71 VAL A N 1
ATOM 553 C CA . VAL A 1 71 ? -4.903 5.378 11.376 1.00 84.12 71 VAL A CA 1
ATOM 554 C C . VAL A 1 71 ? -4.932 4.617 12.697 1.00 84.12 71 VAL A C 1
ATOM 556 O O . VAL A 1 71 ? -5.068 5.225 13.762 1.00 84.12 71 VAL A O 1
ATOM 559 N N . ILE A 1 72 ? -4.786 3.295 12.628 1.00 82.38 72 ILE A N 1
ATOM 560 C CA . ILE A 1 72 ? -4.835 2.417 13.796 1.00 82.38 72 ILE A CA 1
ATOM 561 C C . ILE A 1 72 ? -3.430 2.274 14.380 1.00 82.38 72 ILE A C 1
ATOM 563 O O . ILE A 1 72 ? -2.710 1.317 14.106 1.00 82.38 72 ILE A O 1
ATOM 567 N N . LYS A 1 73 ? -3.042 3.250 15.206 1.00 72.12 73 LYS A N 1
ATOM 568 C CA . LYS A 1 73 ? -1.706 3.306 15.824 1.00 72.12 73 LYS A CA 1
ATOM 569 C C . LYS A 1 73 ? -1.396 2.115 16.734 1.00 72.12 73 LYS A C 1
ATOM 571 O O . LYS A 1 73 ? -0.245 1.729 16.856 1.00 72.12 73 LYS A O 1
ATOM 576 N N . GLU A 1 74 ? -2.422 1.536 17.352 1.00 71.44 74 GLU A N 1
ATOM 577 C CA . GLU A 1 74 ? -2.298 0.352 18.217 1.00 71.44 74 GLU A CA 1
ATOM 578 C C . GLU A 1 74 ? -1.816 -0.881 17.445 1.00 71.44 74 GLU A C 1
ATOM 580 O O . GLU A 1 74 ? -1.165 -1.752 18.009 1.00 71.44 74 GLU A O 1
ATOM 585 N N . VAL A 1 75 ? -2.120 -0.945 16.145 1.00 66.19 75 VAL A N 1
ATOM 586 C CA . VAL A 1 75 ? -1.670 -2.028 15.266 1.00 66.19 75 VAL A CA 1
ATOM 587 C C . VAL A 1 75 ? -0.283 -1.715 14.701 1.00 66.19 75 VAL A C 1
ATOM 589 O O . VAL A 1 75 ? 0.499 -2.637 14.480 1.00 66.19 75 VAL A O 1
ATOM 592 N N . GLN A 1 76 ? 0.041 -0.434 14.482 1.00 67.44 76 GLN A N 1
ATOM 593 C CA . GLN A 1 76 ? 1.320 0.019 13.928 1.00 67.44 76 GLN A CA 1
ATOM 594 C C . GLN A 1 76 ? 1.753 1.372 14.515 1.00 67.44 76 GLN A C 1
ATOM 596 O O . GLN A 1 76 ? 1.158 2.414 14.235 1.00 67.44 76 GLN A O 1
ATOM 601 N N . GLU A 1 77 ? 2.853 1.377 15.275 1.00 64.81 77 GLU A N 1
ATOM 602 C CA . GLU A 1 77 ? 3.429 2.608 15.844 1.00 64.81 77 GLU A CA 1
ATOM 603 C C . GLU A 1 77 ? 4.027 3.542 14.774 1.00 64.81 77 GLU A C 1
ATOM 605 O O . GLU A 1 77 ? 4.138 4.753 14.986 1.00 64.81 77 GLU A O 1
ATOM 610 N N . LYS A 1 78 ? 4.428 2.992 13.618 1.00 70.19 78 LYS A N 1
ATOM 611 C CA . LYS A 1 78 ? 5.080 3.708 12.510 1.00 70.19 78 LYS A CA 1
ATOM 612 C C . LYS A 1 78 ? 4.603 3.181 11.157 1.00 70.19 78 LYS A C 1
ATOM 614 O O . LYS A 1 78 ? 4.154 2.045 11.046 1.00 70.19 78 LYS A O 1
ATOM 619 N N . TRP A 1 79 ? 4.742 4.015 10.128 1.00 73.94 79 TRP A N 1
ATOM 620 C CA . TRP A 1 79 ? 4.545 3.613 8.736 1.00 73.94 79 TRP A CA 1
ATOM 621 C C . TRP A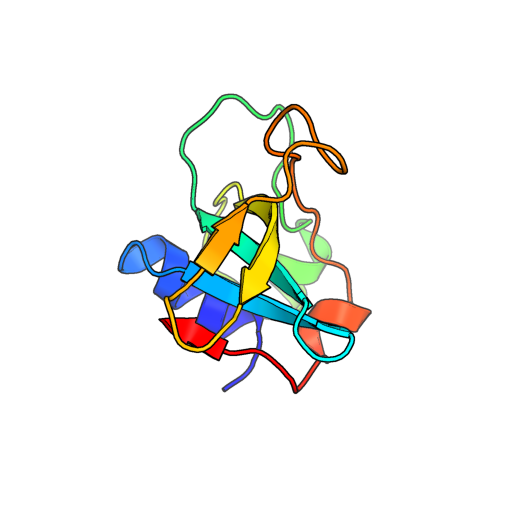 1 79 ? 5.555 2.530 8.347 1.00 73.94 79 TRP A C 1
ATOM 623 O O . TRP A 1 79 ? 6.746 2.667 8.630 1.00 73.94 79 TRP A O 1
ATOM 633 N N . LEU A 1 80 ? 5.073 1.459 7.716 1.00 74.88 80 LEU A N 1
ATOM 634 C CA . LEU A 1 80 ? 5.917 0.367 7.235 1.00 74.88 80 LEU A CA 1
ATOM 635 C C . LEU A 1 80 ? 6.176 0.519 5.744 1.00 74.88 80 LEU A C 1
ATOM 637 O O . LEU A 1 80 ? 5.308 0.974 5.001 1.00 74.88 80 LEU A O 1
ATOM 641 N N . GLN A 1 81 ? 7.348 0.082 5.294 1.00 76.88 81 GLN A N 1
ATOM 642 C CA . GLN A 1 81 ? 7.594 -0.069 3.869 1.00 76.88 81 GLN A CA 1
ATOM 643 C C . GLN A 1 81 ? 6.699 -1.179 3.313 1.00 76.88 81 GLN A C 1
ATOM 645 O O . GLN A 1 81 ? 6.702 -2.300 3.822 1.00 76.88 81 GLN A O 1
ATOM 650 N N . TRP A 1 82 ? 5.959 -0.876 2.250 1.00 78.81 82 TRP A N 1
ATOM 651 C CA . TRP A 1 82 ? 5.151 -1.867 1.552 1.00 78.81 82 TRP A CA 1
ATOM 652 C C . TRP A 1 82 ? 5.910 -2.417 0.348 1.00 78.81 82 TRP A C 1
ATOM 654 O O . TRP A 1 82 ? 6.457 -1.645 -0.443 1.00 78.81 82 TRP A O 1
ATOM 664 N N . ALA A 1 83 ? 5.947 -3.744 0.228 1.00 79.56 83 ALA A N 1
ATOM 665 C CA . ALA A 1 83 ? 6.501 -4.451 -0.917 1.00 79.56 83 ALA A CA 1
ATOM 666 C C . ALA A 1 83 ? 5.356 -5.054 -1.739 1.00 79.56 83 ALA A C 1
ATOM 668 O O . ALA A 1 83 ? 4.576 -5.844 -1.212 1.00 79.56 83 ALA A O 1
ATOM 669 N N . VAL A 1 84 ? 5.257 -4.684 -3.015 1.00 78.94 84 VAL A N 1
ATOM 670 C CA . VAL A 1 84 ? 4.253 -5.221 -3.939 1.00 78.94 84 VAL A CA 1
ATOM 671 C C . VAL A 1 84 ? 4.627 -6.647 -4.325 1.00 78.94 84 VAL A C 1
ATOM 673 O O . VAL A 1 84 ? 5.736 -6.902 -4.798 1.00 78.94 84 VAL A O 1
ATOM 676 N N . THR A 1 85 ? 3.680 -7.564 -4.162 1.00 82.56 85 THR A N 1
ATOM 677 C CA . THR A 1 85 ? 3.775 -8.953 -4.617 1.00 82.56 85 THR A CA 1
ATOM 678 C C . THR A 1 85 ? 2.965 -9.174 -5.894 1.00 82.56 85 THR A C 1
ATOM 680 O O . THR A 1 85 ? 2.130 -8.356 -6.284 1.00 82.56 85 THR A O 1
ATOM 683 N N . GLU A 1 86 ? 3.170 -10.310 -6.557 1.00 83.06 86 GLU A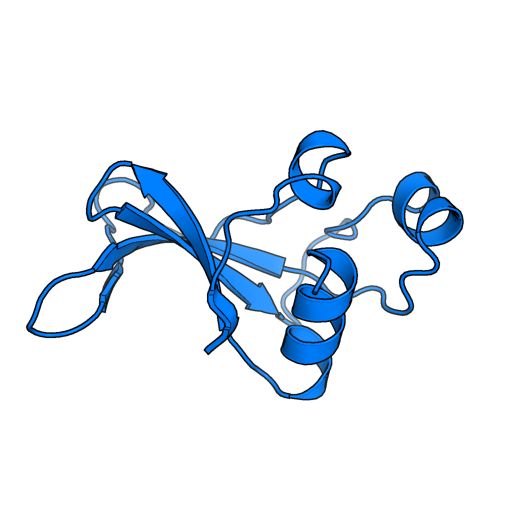 N 1
ATOM 684 C CA . GLU A 1 86 ? 2.401 -10.657 -7.756 1.00 83.06 86 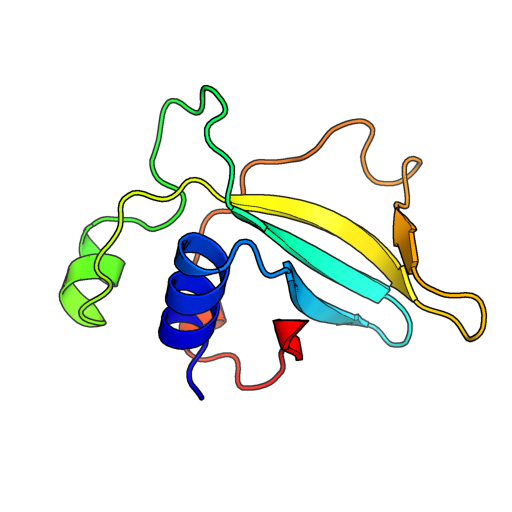GLU A CA 1
ATOM 685 C C . GLU A 1 86 ? 0.897 -10.831 -7.475 1.00 83.06 86 GLU A C 1
ATOM 687 O O . GLU A 1 86 ? 0.062 -10.459 -8.302 1.00 83.06 86 GLU A O 1
ATOM 692 N N . SER A 1 87 ? 0.526 -11.321 -6.287 1.00 81.31 87 SER A N 1
ATOM 693 C CA . SER A 1 87 ? -0.878 -11.390 -5.863 1.00 81.31 87 SER A CA 1
ATOM 694 C C . SER A 1 87 ? -1.525 -10.011 -5.750 1.00 81.31 87 SER A C 1
ATOM 696 O O . SER A 1 87 ? -2.689 -9.861 -6.117 1.00 81.31 87 SER A O 1
ATOM 698 N N . ASP A 1 88 ? -0.778 -8.993 -5.312 1.00 78.25 88 ASP A N 1
ATOM 699 C CA . ASP A 1 88 ? -1.300 -7.629 -5.194 1.00 78.25 88 ASP A CA 1
ATOM 700 C C . ASP A 1 88 ? -1.600 -7.038 -6.574 1.00 78.25 88 ASP A C 1
ATOM 702 O O . ASP A 1 88 ? -2.645 -6.429 -6.780 1.00 78.25 88 ASP A O 1
ATOM 706 N N . ILE A 1 89 ? -0.723 -7.266 -7.556 1.00 77.00 89 ILE A N 1
ATOM 707 C CA . ILE A 1 89 ? -0.893 -6.752 -8.926 1.00 77.00 89 ILE A CA 1
ATOM 708 C C . ILE A 1 89 ? -2.192 -7.249 -9.565 1.00 77.00 89 ILE A C 1
ATOM 710 O O . ILE A 1 89 ? -2.843 -6.514 -10.315 1.00 77.00 89 ILE A O 1
ATOM 714 N N . ASN A 1 90 ? -2.563 -8.488 -9.252 1.00 79.31 90 ASN A N 1
ATOM 715 C CA . ASN A 1 90 ? -3.773 -9.122 -9.754 1.00 79.31 90 ASN A CA 1
ATOM 716 C C . ASN A 1 90 ? -5.005 -8.836 -8.886 1.00 79.31 90 ASN A C 1
ATOM 718 O O . ASN A 1 90 ? -6.098 -9.259 -9.255 1.00 79.31 90 ASN A O 1
ATOM 722 N N . ASN A 1 91 ? -4.860 -8.118 -7.767 1.00 76.69 91 ASN A N 1
ATOM 723 C CA . ASN A 1 91 ? -5.974 -7.779 -6.893 1.00 76.69 91 ASN A CA 1
ATOM 724 C C . ASN A 1 91 ? -6.897 -6.752 -7.582 1.00 76.69 91 ASN A C 1
ATOM 726 O O . ASN A 1 91 ? -6.474 -5.620 -7.842 1.00 76.69 91 ASN A O 1
ATOM 730 N N . PRO A 1 92 ? -8.162 -7.107 -7.880 1.00 75.12 92 PRO A N 1
ATOM 731 C CA . PRO A 1 92 ? -9.090 -6.198 -8.543 1.00 75.12 92 PRO A CA 1
ATOM 732 C C . PRO A 1 92 ? -9.780 -5.237 -7.563 1.00 75.12 92 PRO A C 1
ATOM 734 O O . PRO A 1 92 ? -10.518 -4.351 -7.991 1.00 75.12 92 PRO A O 1
ATOM 737 N N . HIS A 1 93 ? -9.573 -5.409 -6.256 1.00 79.50 93 HIS A N 1
ATOM 738 C CA . HIS A 1 93 ? -10.273 -4.675 -5.213 1.00 79.50 93 HIS A CA 1
ATOM 739 C C . HIS A 1 93 ? -9.338 -3.668 -4.556 1.00 79.50 93 HIS A C 1
ATOM 741 O O . HIS A 1 93 ? -8.577 -3.999 -3.654 1.00 79.50 93 HIS A O 1
ATOM 747 N N . TYR A 1 94 ? -9.413 -2.418 -4.999 1.00 78.00 94 TYR A N 1
ATOM 748 C CA . TYR A 1 94 ? -8.742 -1.289 -4.365 1.00 78.00 94 TYR A CA 1
ATOM 749 C C . TYR A 1 94 ? -9.449 0.018 -4.736 1.00 78.00 94 TYR A C 1
ATOM 751 O O . TYR A 1 94 ? -10.164 0.095 -5.736 1.00 78.00 94 TYR A O 1
ATOM 759 N N . LEU A 1 95 ? -9.246 1.056 -3.928 1.00 77.88 95 LEU A N 1
ATOM 760 C CA . LEU A 1 95 ? -9.766 2.402 -4.172 1.00 77.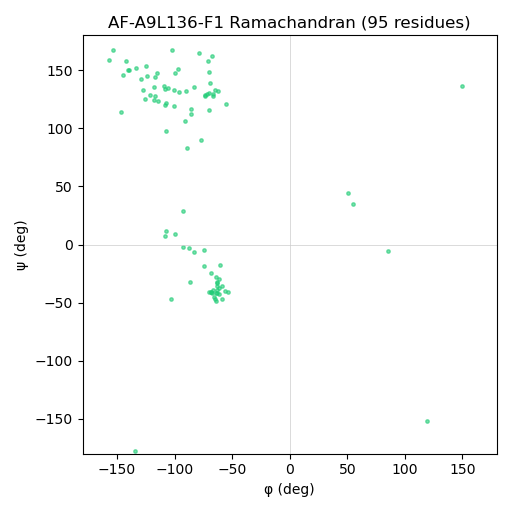88 95 LEU A CA 1
ATOM 761 C C . LEU A 1 95 ? -8.600 3.372 -4.357 1.00 77.88 95 LEU A C 1
ATOM 763 O O . LEU A 1 95 ? -7.572 3.235 -3.699 1.00 77.88 95 LEU A O 1
ATOM 767 N N . VAL A 1 96 ? -8.764 4.358 -5.235 1.00 74.94 96 VAL A N 1
ATOM 768 C CA . VAL A 1 96 ? -7.803 5.452 -5.439 1.00 74.94 96 VAL A CA 1
ATOM 769 C C . VAL A 1 96 ? -8.499 6.748 -5.057 1.00 74.94 96 VAL A C 1
ATOM 771 O O . VAL A 1 96 ? -9.608 6.992 -5.533 1.00 74.94 96 VAL A O 1
ATOM 774 N N . MET A 1 97 ? -7.877 7.539 -4.184 1.00 72.88 97 MET A N 1
ATOM 775 C CA . MET A 1 97 ? -8.416 8.802 -3.672 1.00 72.88 97 MET A CA 1
ATOM 776 C C . MET A 1 97 ? -7.390 9.921 -3.723 1.00 72.88 97 MET A C 1
ATOM 778 O O . MET A 1 97 ? -6.226 9.660 -3.340 1.00 72.88 97 MET A O 1
#

Sequence (97 aa):
MKLPQALSMAATHKLTVLLPIKMGFFLIVRSTKGPYSKPSINAELMNKYQINGFDMFECNVVEVNLKGRKVIKEVQEKWLQWAVTESDINNPHYLVM

Radius of gyration: 13.15 Å; Cα contacts (8 Å, |Δi|>4): 173; chains: 1; bounding box: 36×24×36 Å

pLDDT: mean 76.63, std 6.53, range [54.53, 87.5]